Protein AF-A0ABD0RVW0-F1 (afdb_monomer)

Secondary structure (DSSP, 8-state):
-TT--PPPGGGEEESSSS-EEE-----S--GGG-EEE--EEEETTEEEEPPPEEE---

Foldseek 3Di:
DVPDDDQPCVQWDDPDPVDIDHDDDDPPDDQVPWDWDWDWDDDPVGIDIGDIDTDGDD

Solvent-accessible surface area (backbone atoms only — not comparable to full-atom values): 4019 Å² total; per-residue (Å²): 94,97,81,64,82,74,66,57,72,88,58,43,43,78,74,50,102,87,44,69,46,75,63,79,84,83,76,89,76,48,72,84,66,39,46,75,38,61,56,75,44,83,51,100,89,48,76,50,74,56,72,76,47,80,44,82,64,131

Sequence (58 aa):
GIGGREAPMKATKPWNNQRFIGMFDVVNTTKQDSGRYRCIVHSNRGVGVSNYGELTIK

Structure (mmCIF, N/CA/C/O backbone):
data_AF-A0ABD0RVW0-F1
#
_entry.id   AF-A0ABD0RVW0-F1
#
loop_
_atom_site.group_PDB
_atom_site.id
_atom_site.type_symbol
_atom_site.label_atom_id
_atom_site.label_alt_id
_atom_site.label_comp_id
_atom_site.label_asym_id
_atom_site.label_entity_id
_atom_site.label_seq_id
_atom_site.pdbx_PDB_ins_code
_atom_site.Cartn_x
_atom_site.Cartn_y
_atom_site.Cartn_z
_atom_site.occupancy
_atom_site.B_iso_or_equiv
_atom_site.auth_seq_id
_atom_site.auth_comp_id
_atom_site.auth_asym_id
_atom_site.auth_atom_id
_atom_site.pdbx_PDB_model_num
ATOM 1 N N . GLY A 1 1 ? 2.109 -4.763 4.584 1.00 42.12 1 GLY A N 1
ATOM 2 C CA . GLY A 1 1 ? 1.884 -4.732 6.041 1.00 42.12 1 GLY A CA 1
ATOM 3 C C . GLY A 1 1 ? 2.606 -5.887 6.698 1.00 42.12 1 GLY A C 1
ATOM 4 O O . GLY A 1 1 ? 3.146 -6.723 5.983 1.00 42.12 1 GLY A O 1
ATOM 5 N N . ILE A 1 2 ? 2.643 -5.894 8.026 1.00 41.78 2 ILE A N 1
ATOM 6 C CA . ILE A 1 2 ? 3.296 -6.881 8.901 1.00 41.78 2 ILE A CA 1
ATOM 7 C C . ILE A 1 2 ? 2.793 -8.283 8.499 1.00 41.78 2 ILE A C 1
ATOM 9 O O . ILE A 1 2 ? 1.616 -8.576 8.657 1.00 41.78 2 ILE A O 1
ATOM 13 N N . GLY A 1 3 ? 3.627 -9.089 7.834 1.00 55.47 3 GLY A N 1
ATOM 14 C CA . GLY A 1 3 ? 3.224 -10.385 7.255 1.00 55.47 3 GLY A CA 1
ATOM 15 C C . GLY A 1 3 ? 3.000 -10.419 5.735 1.00 55.47 3 GLY A C 1
ATOM 16 O O . GLY A 1 3 ? 2.558 -11.438 5.221 1.00 55.47 3 GLY A O 1
ATOM 17 N N . GLY A 1 4 ? 3.299 -9.331 5.015 1.00 60.31 4 GLY A N 1
ATOM 18 C CA . GLY A 1 4 ? 3.559 -9.317 3.569 1.00 60.31 4 GLY A CA 1
ATOM 19 C C . GLY A 1 4 ? 2.568 -10.100 2.708 1.00 60.31 4 GLY A C 1
ATOM 20 O O . GLY A 1 4 ? 2.999 -10.899 1.889 1.00 60.31 4 GLY A O 1
ATOM 21 N N . ARG A 1 5 ? 1.251 -9.914 2.886 1.00 63.12 5 ARG A N 1
ATOM 22 C CA . ARG A 1 5 ? 0.275 -10.542 1.982 1.00 63.12 5 ARG A CA 1
ATOM 23 C C . ARG A 1 5 ? 0.487 -9.992 0.571 1.00 63.12 5 ARG A C 1
ATOM 25 O O . ARG A 1 5 ? 0.283 -8.804 0.324 1.00 63.12 5 ARG A O 1
ATOM 32 N N . GLU A 1 6 ? 0.932 -10.859 -0.328 1.00 66.12 6 GLU A N 1
ATOM 33 C CA . GLU A 1 6 ? 1.140 -10.535 -1.733 1.00 66.12 6 GLU A CA 1
ATOM 34 C C . GLU A 1 6 ? -0.210 -10.507 -2.452 1.00 66.12 6 GLU A C 1
ATOM 36 O O . GLU A 1 6 ? -1.014 -11.437 -2.343 1.00 66.12 6 GLU A O 1
ATOM 41 N N . ALA A 1 7 ? -0.477 -9.436 -3.199 1.00 64.88 7 ALA A N 1
ATOM 42 C CA . ALA A 1 7 ? -1.588 -9.443 -4.137 1.00 64.88 7 ALA A CA 1
ATOM 43 C C . ALA A 1 7 ? -1.194 -10.345 -5.320 1.00 64.88 7 ALA A C 1
ATOM 45 O O . ALA A 1 7 ? -0.183 -10.074 -5.975 1.00 64.88 7 ALA A O 1
ATOM 46 N N . PRO A 1 8 ? -1.948 -11.416 -5.623 1.00 68.94 8 PRO A N 1
ATOM 47 C CA . PRO A 1 8 ? -1.612 -12.277 -6.746 1.00 68.94 8 PRO A CA 1
ATOM 48 C C . PRO A 1 8 ? -1.710 -11.476 -8.049 1.00 68.94 8 PRO A C 1
ATOM 50 O O . PRO A 1 8 ? -2.627 -10.676 -8.213 1.00 68.94 8 PRO A O 1
ATOM 53 N N . MET A 1 9 ? -0.809 -11.724 -9.005 1.00 66.31 9 MET A N 1
ATOM 54 C CA . MET A 1 9 ? -0.696 -10.945 -10.252 1.00 66.31 9 MET A CA 1
ATOM 55 C C . MET A 1 9 ? -2.025 -10.813 -11.024 1.00 66.31 9 MET A C 1
ATOM 57 O O . MET A 1 9 ? -2.281 -9.786 -11.641 1.00 66.31 9 MET A O 1
ATOM 61 N N . LYS A 1 10 ? -2.922 -11.803 -10.911 1.00 66.19 10 LYS A N 1
ATOM 62 C CA . LYS A 1 10 ? -4.294 -11.774 -11.461 1.00 66.19 10 LYS A CA 1
ATOM 63 C C . LYS A 1 10 ? -5.177 -10.624 -10.948 1.00 66.19 10 LYS A C 1
ATOM 65 O O . LYS A 1 10 ? -6.139 -10.260 -11.611 1.00 66.19 10 LYS A O 1
ATOM 70 N N . ALA A 1 11 ? -4.871 -10.072 -9.775 1.00 69.19 11 ALA A N 1
ATOM 71 C CA . ALA A 1 11 ? -5.551 -8.916 -9.193 1.00 69.19 11 ALA A CA 1
ATOM 72 C C . ALA A 1 11 ? -4.941 -7.579 -9.656 1.00 69.19 11 ALA A C 1
ATOM 74 O O . ALA A 1 11 ? -5.444 -6.515 -9.296 1.00 69.19 11 ALA A O 1
ATOM 75 N N . THR A 1 12 ? -3.864 -7.619 -10.450 1.00 76.50 12 THR A N 1
ATOM 76 C CA . THR A 1 12 ? -3.272 -6.429 -11.065 1.00 76.50 12 THR A CA 1
ATOM 77 C C . THR A 1 12 ? -3.874 -6.189 -12.447 1.00 76.50 12 THR A C 1
ATOM 79 O O . THR A 1 12 ? -4.067 -7.122 -13.226 1.00 76.50 12 THR A O 1
ATOM 82 N N . LYS A 1 13 ? -4.188 -4.931 -12.761 1.00 80.94 13 LYS A N 1
ATOM 83 C CA . LYS A 1 13 ? -4.699 -4.506 -14.067 1.00 80.94 13 LYS A CA 1
ATOM 84 C C . LYS A 1 13 ? -3.694 -3.572 -14.742 1.00 80.94 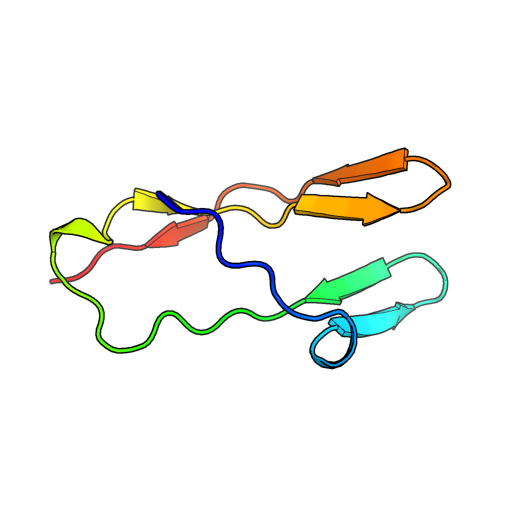13 LYS A C 1
ATOM 86 O O . LYS A 1 13 ? -3.172 -2.678 -14.071 1.00 80.94 13 LYS A O 1
ATOM 91 N N . PRO A 1 14 ? -3.411 -3.732 -16.045 1.00 77.44 14 PRO A N 1
ATOM 92 C CA . PRO A 1 14 ? -2.612 -2.759 -16.774 1.00 77.44 14 PRO A CA 1
ATOM 93 C C . PRO A 1 14 ? -3.370 -1.430 -16.833 1.00 77.44 14 PRO A C 1
ATOM 95 O O . PRO A 1 14 ? -4.545 -1.387 -17.187 1.00 77.44 14 PRO A O 1
ATOM 98 N N . TRP A 1 15 ? -2.695 -0.346 -16.466 1.00 81.12 15 TRP A N 1
ATOM 99 C CA . TRP A 1 15 ? -3.198 1.016 -16.643 1.00 81.12 15 TRP A CA 1
ATOM 100 C C . TRP A 1 15 ? -2.748 1.591 -17.985 1.00 81.12 15 TRP A C 1
ATOM 102 O O . TRP A 1 15 ? -3.502 2.286 -18.655 1.00 81.12 15 TRP A O 1
ATOM 112 N N . ASN A 1 16 ? -1.512 1.288 -18.387 1.00 81.81 16 ASN A N 1
ATOM 113 C CA . ASN A 1 16 ? -0.963 1.552 -19.716 1.00 81.81 16 ASN A CA 1
ATOM 114 C C . ASN A 1 16 ? 0.250 0.630 -19.965 1.00 81.81 16 ASN A C 1
ATOM 116 O O . ASN A 1 16 ? 0.563 -0.211 -19.124 1.00 81.81 16 ASN A O 1
ATOM 120 N N . ASN A 1 17 ? 0.972 0.809 -21.079 1.00 76.94 17 ASN A N 1
ATOM 121 C CA . ASN A 1 17 ? 2.146 -0.014 -21.425 1.00 76.94 17 ASN A CA 1
ATOM 122 C C . ASN A 1 17 ? 3.280 -0.018 -20.376 1.00 76.94 17 ASN A C 1
ATOM 124 O O . ASN A 1 17 ? 4.183 -0.846 -20.471 1.00 76.94 17 ASN A O 1
ATOM 128 N N . GLN A 1 18 ? 3.272 0.900 -19.405 1.00 74.81 18 GLN A N 1
ATOM 129 C CA . GLN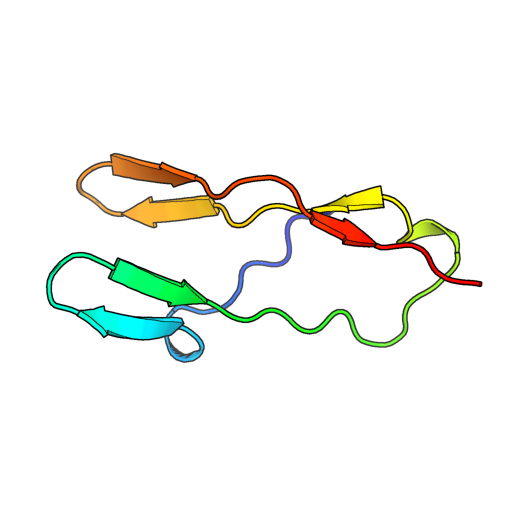 A 1 18 ? 4.329 1.05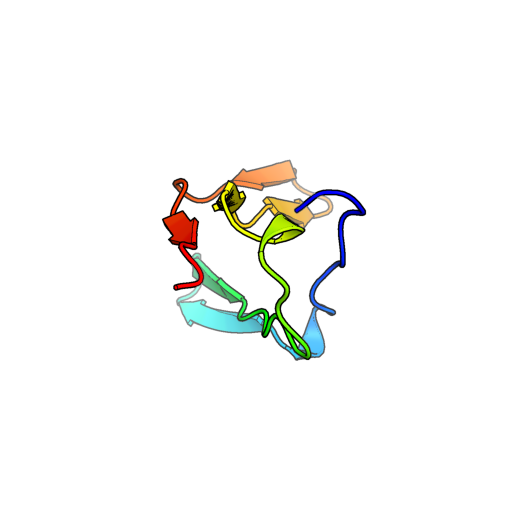3 -18.397 1.00 74.81 18 GLN A CA 1
ATOM 130 C C . GLN A 1 18 ? 3.825 1.003 -16.948 1.00 74.81 18 GLN A C 1
ATOM 132 O O . GLN A 1 18 ? 4.630 0.891 -16.026 1.00 74.81 18 GLN A O 1
ATOM 137 N N . ARG A 1 19 ? 2.515 1.120 -16.715 1.00 76.88 19 ARG A N 1
ATOM 138 C CA . ARG A 1 19 ? 1.913 1.243 -15.384 1.00 76.88 19 ARG A CA 1
ATOM 139 C C . ARG A 1 19 ? 0.884 0.150 -15.165 1.00 76.88 19 ARG A C 1
ATOM 141 O O . ARG A 1 19 ? 0.075 -0.142 -16.041 1.00 76.88 19 ARG A O 1
ATOM 148 N N . PHE A 1 20 ? 0.868 -0.369 -13.948 1.00 77.06 20 PHE A N 1
ATOM 149 C CA . PHE A 1 20 ? -0.096 -1.353 -13.478 1.00 77.06 20 PHE A CA 1
ATOM 150 C C . PHE A 1 20 ? -0.747 -0.837 -12.199 1.00 77.06 20 PHE A C 1
ATOM 152 O O . PHE A 1 20 ? -0.109 -0.141 -11.408 1.00 77.06 20 PHE A O 1
ATOM 159 N N . ILE A 1 21 ? -2.008 -1.191 -11.997 1.00 80.12 21 ILE A N 1
ATOM 160 C CA . ILE A 1 21 ? -2.736 -0.965 -10.754 1.00 80.12 21 ILE A CA 1
ATOM 161 C C . ILE A 1 21 ? -2.889 -2.317 -10.076 1.00 80.12 21 ILE A C 1
ATOM 163 O O . ILE A 1 21 ? -3.516 -3.219 -10.627 1.00 80.12 21 ILE A O 1
ATOM 167 N N . GLY A 1 22 ? -2.311 -2.455 -8.888 1.00 79.25 22 GLY A N 1
ATOM 168 C CA . GLY A 1 22 ? -2.600 -3.552 -7.973 1.00 79.25 22 GLY A CA 1
ATOM 169 C C . GLY A 1 22 ? -3.517 -3.053 -6.867 1.00 79.25 22 GLY A C 1
ATOM 170 O O . GLY A 1 22 ? -3.288 -1.971 -6.329 1.00 79.25 22 GLY A O 1
ATOM 171 N N . MET A 1 23 ? -4.544 -3.829 -6.539 1.00 77.06 23 MET A N 1
ATOM 172 C CA . MET A 1 23 ? -5.424 -3.554 -5.407 1.00 77.06 23 MET A CA 1
ATOM 173 C C . MET A 1 23 ? -5.257 -4.653 -4.361 1.00 77.06 23 MET A C 1
ATOM 175 O O . MET A 1 23 ? -5.066 -5.822 -4.702 1.00 77.06 23 MET A O 1
ATOM 179 N N . PHE A 1 24 ? -5.298 -4.263 -3.092 1.00 77.50 24 PHE A N 1
ATOM 180 C CA . PHE A 1 24 ? -5.231 -5.181 -1.967 1.00 77.50 24 PHE A CA 1
ATOM 181 C C . PHE A 1 24 ? -6.267 -4.777 -0.926 1.00 77.50 24 PHE A C 1
ATOM 183 O O . PHE A 1 24 ? -6.195 -3.673 -0.385 1.00 77.50 24 PHE A O 1
ATOM 190 N N . ASP A 1 25 ? -7.185 -5.691 -0.628 1.00 79.06 25 ASP A N 1
ATOM 191 C CA . ASP A 1 25 ? -8.198 -5.494 0.400 1.00 79.06 25 ASP A CA 1
ATOM 192 C C . ASP A 1 25 ? -7.718 -6.085 1.728 1.00 79.06 25 ASP A C 1
ATOM 194 O O . ASP A 1 25 ? -7.440 -7.284 1.847 1.00 79.06 25 ASP A O 1
ATOM 198 N N . VAL A 1 26 ? -7.633 -5.234 2.751 1.00 80.12 26 VAL A N 1
ATOM 199 C CA . VAL A 1 26 ? -7.420 -5.678 4.130 1.00 80.12 26 VAL A CA 1
ATOM 200 C C . VAL A 1 26 ? -8.791 -6.059 4.695 1.00 80.12 26 VAL A C 1
ATOM 202 O O . VAL A 1 26 ? -9.591 -5.194 5.033 1.00 80.12 26 VAL A O 1
ATOM 205 N N . VAL A 1 27 ? -9.091 -7.356 4.754 1.00 82.56 27 VAL A N 1
ATOM 206 C CA . VAL A 1 27 ? -10.332 -7.875 5.361 1.00 82.56 27 VAL A CA 1
ATOM 207 C C . VAL A 1 27 ? -10.135 -8.155 6.852 1.00 82.56 27 VAL A C 1
ATOM 209 O O . VAL A 1 27 ? -9.034 -8.522 7.256 1.00 82.56 27 VAL A O 1
ATOM 212 N N . ASN A 1 28 ? -11.200 -8.026 7.654 1.00 84.94 28 ASN A N 1
ATOM 213 C CA . ASN A 1 28 ? -11.174 -8.188 9.118 1.00 84.94 28 ASN A CA 1
ATOM 214 C C . ASN A 1 28 ? -10.154 -7.269 9.819 1.00 84.94 28 ASN A C 1
ATOM 216 O O . ASN A 1 28 ? -9.412 -7.711 10.693 1.00 84.94 28 ASN A O 1
ATOM 220 N N . THR A 1 29 ? -10.106 -5.994 9.420 1.00 83.44 29 THR A N 1
ATOM 221 C CA . THR A 1 29 ? -9.200 -4.988 9.993 1.00 83.44 29 THR A C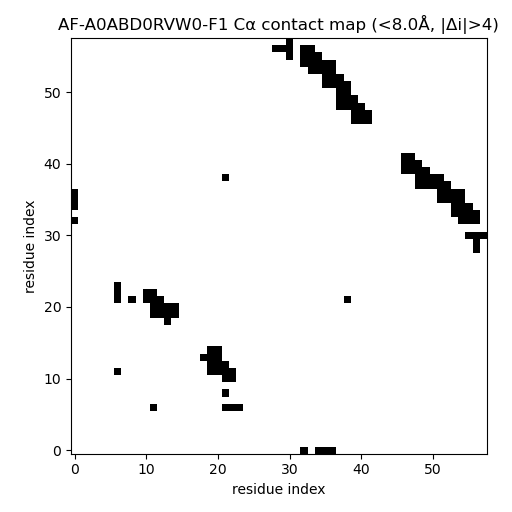A 1
ATOM 222 C C . THR A 1 29 ? -9.378 -4.841 11.501 1.00 83.44 29 THR A C 1
ATOM 224 O O . THR A 1 29 ? -10.484 -4.601 11.988 1.00 83.44 29 THR A O 1
ATOM 227 N N . THR A 1 30 ? -8.271 -4.898 12.228 1.00 89.06 30 THR A N 1
ATOM 228 C CA . THR A 1 30 ? -8.165 -4.643 13.666 1.00 89.06 30 THR A CA 1
ATOM 229 C C . THR A 1 30 ? -7.398 -3.345 13.927 1.00 89.06 30 THR A C 1
ATOM 231 O O . THR A 1 30 ? -6.753 -2.793 13.036 1.00 89.06 30 THR A O 1
ATOM 234 N N . LYS A 1 31 ? -7.399 -2.848 15.172 1.00 87.31 31 LYS A N 1
ATOM 235 C CA . LYS A 1 31 ? -6.603 -1.656 15.532 1.00 87.31 31 LYS A CA 1
ATOM 236 C C . LYS A 1 31 ? -5.103 -1.835 15.265 1.00 87.31 31 LYS A C 1
ATOM 238 O O . LYS A 1 31 ? -4.430 -0.854 14.961 1.00 87.31 31 LYS A O 1
ATOM 243 N N . GLN A 1 32 ? -4.599 -3.071 15.328 1.00 86.06 32 GLN A N 1
ATOM 244 C CA . GLN A 1 32 ? -3.199 -3.407 15.046 1.00 86.06 32 GLN A CA 1
ATOM 245 C C . GLN A 1 32 ? -2.834 -3.291 13.558 1.00 86.06 32 GLN A C 1
ATOM 247 O O . GLN A 1 32 ? -1.655 -3.174 13.238 1.00 86.06 32 GLN A O 1
ATOM 252 N N . ASP A 1 33 ? -3.824 -3.264 12.661 1.00 86.25 33 ASP A N 1
ATOM 253 C CA . ASP A 1 33 ? -3.620 -3.046 11.225 1.00 86.25 33 ASP A CA 1
ATOM 254 C C . ASP A 1 33 ? -3.487 -1.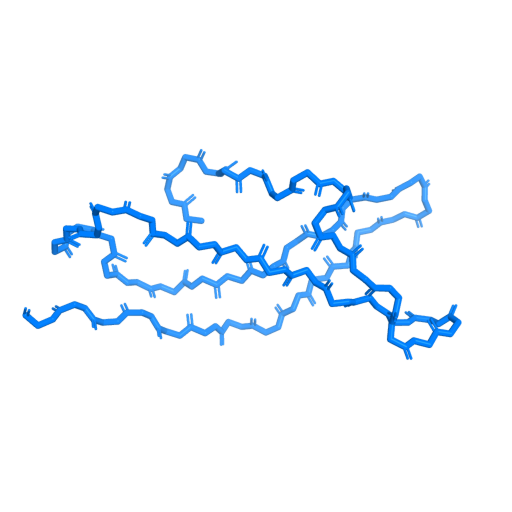558 10.865 1.00 86.25 33 ASP A C 1
ATOM 256 O O . ASP A 1 33 ? -3.297 -1.207 9.704 1.00 86.25 33 ASP A O 1
ATOM 260 N N . SER A 1 34 ? -3.582 -0.645 11.833 1.00 88.69 34 SER A N 1
ATOM 261 C CA . SER A 1 34 ? -3.306 0.765 11.554 1.00 88.69 34 SER A CA 1
ATOM 262 C C . SER A 1 34 ? -1.812 0.961 11.284 1.00 88.69 34 SER A C 1
ATOM 264 O O . SER A 1 34 ? -0.960 0.448 12.009 1.00 88.69 34 SER A O 1
ATOM 266 N N . GLY A 1 35 ? -1.467 1.714 10.243 1.00 88.94 35 GLY A N 1
ATOM 267 C CA . GLY A 1 35 ? -0.074 1.956 9.884 1.00 88.94 35 GLY A CA 1
ATOM 268 C C . GLY A 1 35 ? 0.126 2.421 8.448 1.00 88.94 35 GLY A C 1
ATOM 269 O O . GLY A 1 35 ? -0.810 2.791 7.743 1.00 88.94 35 GLY A O 1
ATOM 270 N N . ARG A 1 36 ? 1.385 2.405 7.998 1.00 89.12 36 ARG A N 1
ATOM 271 C CA . ARG A 1 36 ? 1.766 2.822 6.642 1.00 89.12 36 ARG A CA 1
ATOM 272 C C . ARG A 1 36 ? 1.905 1.621 5.716 1.00 89.12 36 ARG A C 1
ATOM 274 O O . ARG A 1 36 ? 2.697 0.711 5.958 1.00 89.12 36 ARG A O 1
ATOM 281 N N . TYR A 1 37 ? 1.182 1.664 4.609 1.00 86.69 37 TYR A N 1
ATOM 282 C CA . TYR A 1 37 ? 1.141 0.634 3.581 1.00 86.69 37 TYR A CA 1
ATOM 283 C C . TYR A 1 37 ? 1.745 1.168 2.286 1.00 86.69 37 TYR A C 1
ATOM 285 O O . TYR A 1 37 ? 1.628 2.347 1.975 1.00 86.69 37 TYR A O 1
ATOM 293 N N . ARG A 1 38 ? 2.399 0.303 1.512 1.00 86.94 38 ARG A N 1
ATOM 294 C CA . ARG A 1 38 ? 2.857 0.611 0.153 1.00 86.94 38 ARG A CA 1
ATOM 295 C C . ARG A 1 38 ? 2.769 -0.638 -0.708 1.00 86.94 38 ARG A C 1
ATOM 297 O O . ARG A 1 38 ? 2.868 -1.749 -0.185 1.00 86.94 38 ARG A O 1
ATOM 304 N N . CYS A 1 39 ? 2.654 -0.449 -2.011 1.00 83.75 39 CYS A N 1
ATOM 305 C CA . CYS A 1 39 ? 2.749 -1.528 -2.980 1.00 83.75 39 CYS A CA 1
ATOM 306 C C . CYS A 1 39 ? 4.212 -1.739 -3.381 1.00 83.75 39 CYS A C 1
ATOM 308 O O . CYS A 1 39 ? 4.948 -0.776 -3.620 1.00 83.75 39 CYS A O 1
ATOM 310 N N . ILE A 1 40 ? 4.610 -3.006 -3.467 1.00 83.56 40 ILE A N 1
ATOM 311 C CA . ILE A 1 40 ? 5.912 -3.446 -3.967 1.00 83.56 40 ILE A CA 1
ATOM 312 C C . ILE A 1 40 ? 5.632 -4.482 -5.053 1.00 83.56 40 ILE A C 1
ATOM 314 O O . ILE A 1 40 ? 4.864 -5.415 -4.830 1.00 83.56 40 ILE A O 1
ATOM 318 N N . VAL A 1 41 ? 6.217 -4.296 -6.232 1.00 80.81 41 VAL A N 1
ATOM 319 C CA . VAL A 1 41 ? 6.063 -5.193 -7.380 1.00 80.81 41 VAL A CA 1
ATOM 320 C C . VAL A 1 41 ? 7.427 -5.763 -7.724 1.00 80.81 41 VAL A C 1
ATOM 322 O O . VAL A 1 41 ? 8.346 -5.008 -8.037 1.00 80.81 41 VAL A O 1
ATOM 325 N N . HIS A 1 42 ? 7.555 -7.086 -7.689 1.00 82.56 42 HIS A N 1
ATOM 326 C CA . HIS A 1 42 ? 8.755 -7.790 -8.131 1.00 82.56 42 HIS A CA 1
ATOM 327 C C . HIS A 1 42 ? 8.555 -8.319 -9.551 1.00 82.56 42 HIS A C 1
ATOM 329 O O . HIS A 1 42 ? 7.556 -8.968 -9.851 1.00 82.5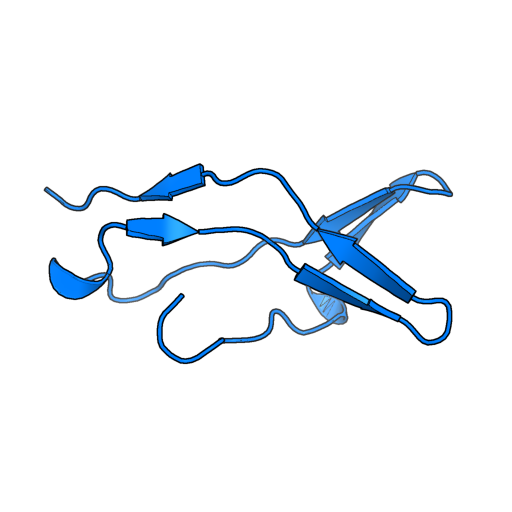6 42 HIS A O 1
ATOM 335 N N . SER A 1 43 ? 9.514 -8.041 -10.429 1.00 78.12 43 SER A N 1
ATOM 336 C CA . SER A 1 43 ? 9.566 -8.570 -11.790 1.00 78.12 43 SER A CA 1
ATOM 337 C C . SER A 1 43 ? 10.961 -9.104 -12.094 1.00 78.12 43 SER A C 1
ATOM 339 O O . SER A 1 43 ? 11.933 -8.749 -11.429 1.00 78.12 43 SER A O 1
ATOM 341 N N . ASN A 1 44 ? 11.083 -9.897 -13.157 1.00 84.81 44 ASN A N 1
ATOM 342 C CA . ASN A 1 44 ? 12.379 -10.359 -13.659 1.00 84.81 44 ASN A CA 1
ATOM 343 C C . ASN A 1 44 ? 13.329 -9.215 -14.068 1.00 84.81 44 ASN A C 1
ATOM 345 O O . ASN A 1 44 ? 14.535 -9.424 -14.127 1.00 84.81 44 ASN A O 1
ATOM 349 N N . ARG A 1 45 ? 12.799 -8.019 -14.357 1.00 85.88 45 ARG A N 1
ATOM 350 C CA . ARG A 1 45 ? 13.575 -6.835 -14.757 1.00 85.88 45 ARG A CA 1
ATOM 351 C C . ARG A 1 45 ? 13.828 -5.842 -13.620 1.00 85.88 45 ARG A C 1
ATOM 353 O O . ARG A 1 45 ? 14.477 -4.829 -13.854 1.00 85.88 45 ARG A O 1
ATOM 360 N N . GLY A 1 46 ? 13.332 -6.108 -12.411 1.00 84.12 46 GLY A N 1
ATOM 361 C CA . GLY A 1 46 ? 13.553 -5.251 -11.247 1.00 84.12 46 GLY A CA 1
ATOM 362 C C . GLY A 1 46 ? 12.330 -5.086 -10.350 1.00 84.12 46 GLY A C 1
ATOM 363 O O . GLY A 1 46 ? 11.331 -5.800 -10.481 1.00 84.12 46 GLY A O 1
ATOM 364 N N . VAL A 1 47 ? 12.427 -4.120 -9.434 1.00 86.62 47 VAL A N 1
ATOM 365 C CA . VAL A 1 47 ? 11.445 -3.865 -8.374 1.00 86.62 47 VAL A CA 1
ATOM 366 C C . VAL A 1 47 ? 10.829 -2.476 -8.533 1.00 86.62 47 VAL A C 1
ATOM 368 O O . VAL A 1 47 ? 11.540 -1.475 -8.586 1.00 86.62 47 VAL A O 1
ATOM 371 N N . GLY A 1 48 ? 9.499 -2.417 -8.587 1.00 82.75 48 GLY A N 1
ATOM 372 C CA . GLY A 1 48 ? 8.721 -1.179 -8.565 1.00 82.75 48 GLY A CA 1
ATOM 373 C C . GLY A 1 48 ? 8.126 -0.933 -7.182 1.00 82.75 48 GLY A C 1
ATOM 374 O O . GLY A 1 48 ? 7.634 -1.860 -6.542 1.00 82.75 48 GLY A O 1
ATOM 375 N N . VAL A 1 49 ? 8.142 0.315 -6.718 1.00 86.44 49 VAL A N 1
ATOM 376 C CA . VAL A 1 49 ? 7.668 0.683 -5.376 1.00 86.44 49 VAL A CA 1
ATOM 377 C C . VAL A 1 49 ? 6.758 1.902 -5.449 1.00 86.44 49 VAL A C 1
ATOM 379 O O . VAL A 1 49 ? 7.134 2.919 -6.025 1.00 86.44 49 VAL A O 1
ATOM 382 N N . SER A 1 50 ? 5.571 1.824 -4.845 1.00 84.31 50 SER A N 1
ATOM 383 C CA . SER A 1 50 ? 4.663 2.974 -4.740 1.00 84.31 50 SER A CA 1
ATOM 384 C C . SER A 1 50 ? 5.023 3.871 -3.557 1.00 84.31 50 SER A C 1
ATOM 386 O O . SER A 1 50 ? 5.783 3.476 -2.664 1.00 84.31 50 SER A O 1
ATOM 388 N N . ASN A 1 51 ? 4.405 5.051 -3.507 1.00 88.94 51 ASN A N 1
ATOM 389 C CA . ASN A 1 51 ? 4.367 5.877 -2.301 1.00 88.94 51 ASN A CA 1
ATOM 390 C C . ASN A 1 51 ? 3.610 5.167 -1.168 1.00 88.94 51 ASN A C 1
ATOM 392 O O . ASN A 1 51 ? 2.851 4.221 -1.411 1.00 88.94 51 ASN A O 1
ATOM 396 N N . TYR A 1 52 ? 3.834 5.631 0.062 1.00 89.75 52 TYR A N 1
ATOM 397 C CA . TYR A 1 52 ? 3.102 5.154 1.230 1.00 89.75 52 TYR A CA 1
ATOM 398 C C . TYR A 1 52 ? 1.705 5.78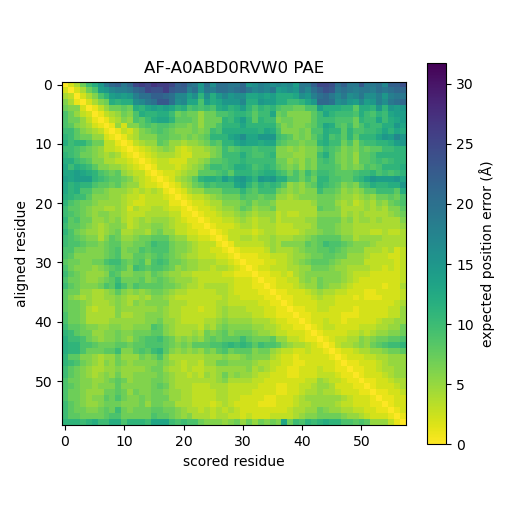0 1.297 1.00 89.75 52 TYR A C 1
ATOM 400 O O . TYR A 1 52 ? 1.556 6.983 1.093 1.00 89.75 52 TYR A O 1
ATOM 408 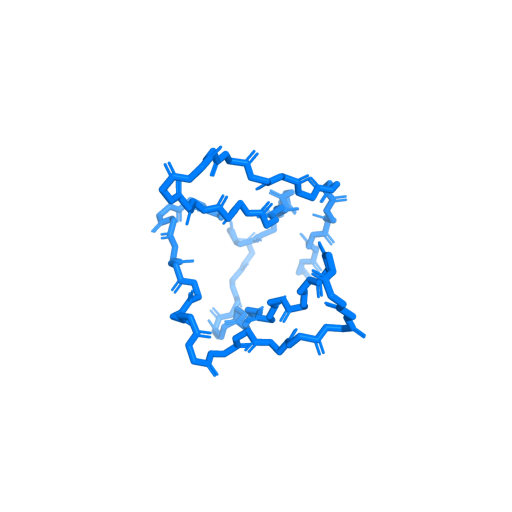N N . GLY A 1 53 ? 0.709 4.963 1.629 1.00 89.06 53 GLY A N 1
ATOM 409 C CA . GLY A 1 53 ? -0.607 5.377 2.104 1.00 89.06 53 GLY A CA 1
ATOM 410 C C . GLY A 1 53 ? -0.766 5.020 3.581 1.00 89.06 53 GLY A C 1
ATOM 411 O O . GLY A 1 53 ? -0.213 4.024 4.048 1.00 89.06 53 GLY A O 1
ATOM 412 N N . GLU A 1 54 ? -1.493 5.841 4.327 1.00 90.19 54 GLU A N 1
ATOM 413 C CA . GLU A 1 54 ? -1.792 5.600 5.739 1.00 90.19 54 GLU A CA 1
ATOM 414 C C . GLU A 1 54 ? -3.161 4.928 5.883 1.00 90.19 54 GLU A C 1
ATOM 416 O O . GLU A 1 54 ? -4.133 5.345 5.253 1.00 90.19 54 GLU A O 1
ATOM 421 N N . LEU A 1 55 ? -3.226 3.877 6.698 1.00 87.31 55 LEU A N 1
ATOM 422 C CA . LEU A 1 55 ? -4.460 3.219 7.107 1.00 87.31 55 LEU A CA 1
ATOM 423 C C . LEU A 1 55 ? -4.679 3.487 8.596 1.00 87.31 55 LEU A C 1
ATOM 425 O O . LEU A 1 55 ? -3.847 3.102 9.417 1.00 87.31 55 LEU A O 1
ATOM 429 N N . THR A 1 56 ? -5.813 4.099 8.933 1.00 89.12 56 THR A N 1
ATOM 430 C CA . THR A 1 56 ? -6.215 4.381 10.317 1.00 89.12 56 THR A CA 1
ATOM 431 C C . THR A 1 56 ? -7.573 3.746 10.584 1.00 89.12 56 THR A C 1
ATOM 433 O O . THR A 1 56 ? -8.563 4.121 9.955 1.00 89.12 56 THR A O 1
ATOM 436 N N . ILE A 1 57 ? -7.629 2.805 11.527 1.00 87.88 57 ILE A N 1
ATOM 437 C CA . ILE A 1 57 ? -8.872 2.176 11.988 1.00 87.88 57 ILE A CA 1
ATOM 438 C C . ILE A 1 57 ? -9.341 2.899 13.257 1.00 87.88 57 ILE A C 1
AT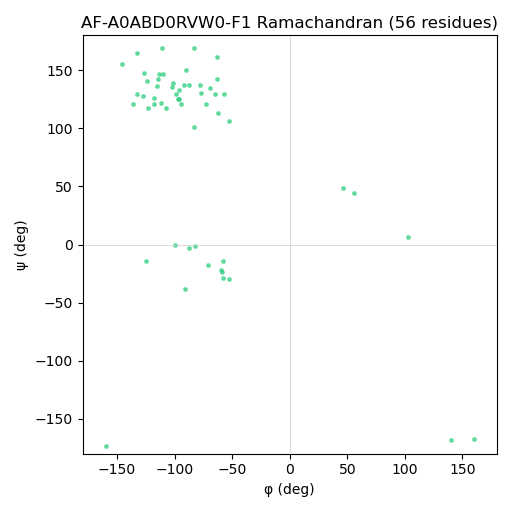OM 440 O O . ILE A 1 57 ? -8.569 3.034 14.207 1.00 87.88 57 ILE A O 1
ATOM 444 N N . LYS A 1 58 ? -10.585 3.392 13.256 1.00 83.25 58 LYS A N 1
ATOM 445 C CA . LYS A 1 58 ? -11.201 4.077 14.407 1.00 83.25 58 LYS A CA 1
ATOM 446 C C . LYS A 1 58 ? -11.864 3.076 15.350 1.00 83.25 58 LYS A C 1
ATOM 448 O O . LYS A 1 58 ? -12.570 2.186 14.832 1.00 83.25 58 LYS A O 1
#

pLDDT: mean 79.14, std 10.7, range [41.78, 90.19]

Nearest PDB structures (foldseek):
  8cml-assembly1_B  TM=4.739E-01  e=9.165E-01  Homo sapiens
  7ad7-assembly1_A  TM=5.068E-01  e=1.252E+00  Homo sapiens
  8coe-assembly1_A  TM=5.088E-01  e=1.419E+00  Homo sapiens
  7op0-assembly1_A  TM=5.732E-01  e=1.938E+00  Homo sapiens

InterPro domains:
  IPR013151 Immunoglobulin-like beta-sandwich domain [PF00047] (10-49)
  IPR013783 Immunoglobulin-like fold [G3DSA:2.60.40.10] (1-58)
  IPR036179 Immunoglobulin-like domain superfamily [SSF48726] (16-57)

Organism: Cirrhinus mrigala (NCBI:txid683832)

Radius of gyration: 12.8 Å; Cα contacts (8 Å, |Δi|>4): 65; chains: 1; bounding box: 25×18×37 Å

Mean predicted aligned error: 6.36 Å